Protein AF-A0AAE0APZ4-F1 (afdb_monomer)

Nearest PDB structures (foldseek):
  8urb-assembly1_C  TM=4.044E-01  e=8.324E+00  Porcine epidemic diarrhea virus
  2dbh-assembly1_A  TM=3.473E-01  e=7.816E+00  Homo sapiens

Foldseek 3Di:
DDDDPPPPPPDDPPPVPPPPPDQDDLVVLLVLQCVAPQCNPPGPLVVQVSVVVVDRVLRNVLVPDPDRVVSVVSSVVVVVVVVVVVPDDD

Mean predicted aligned error: 12.26 Å

Radius of gyration: 18.53 Å; Cα contacts (8 Å, |Δi|>4): 50; chains: 1; bounding box: 27×36×74 Å

Secondary structure (DSSP, 8-state):
--------------------S-PPPHHHHHHHHTTSTT--TTSHHHHHHHHHTTSHHHHHHHHH---HHHHHHHHHHHHHHHHHHH----

Organism: NCBI:txid43782

Sequence (90 aa):
MRRLHKVVKS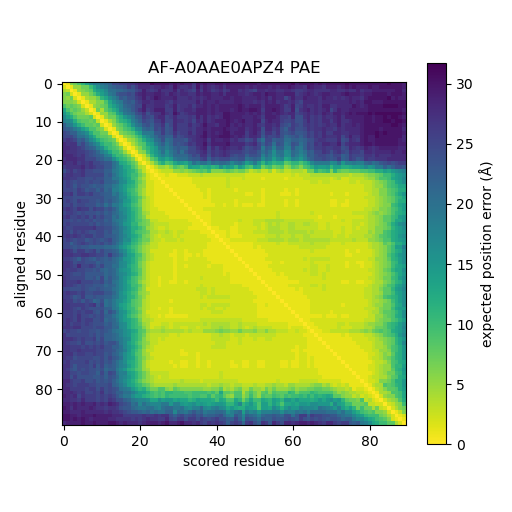RSTTSSVHISSQGTSIAEVMEVVATLPGAEKGSQLWWFVTEMFCSQDKREMFFIMTDPDLKLQFLILNQKRLEIRCDDPT

pLDDT: mean 79.04, std 20.39, range [36.5, 96.12]

Solvent-accessible surface area (backbone atoms only — not comparable to full-atom values): 5804 Å² total; per-residue (Å²): 138,87,86,81,84,80,80,75,81,77,73,84,75,80,74,77,74,78,79,60,97,66,74,73,52,62,67,64,53,50,59,57,41,52,73,40,89,76,24,38,90,84,31,73,52,30,56,51,49,61,62,54,41,71,40,60,70,56,34,45,58,51,64,74,49,83,50,68,67,60,45,51,50,52,53,54,53,56,52,53,60,52,57,65,66,70,72,66,84,128

Structure (mmCIF, N/CA/C/O backbone):
data_AF-A0AAE0APZ4-F1
#
_entry.id   AF-A0AAE0APZ4-F1
#
loop_
_atom_site.group_PDB
_atom_site.id
_atom_site.type_symbol
_atom_site.label_atom_id
_atom_site.label_alt_id
_atom_site.label_comp_id
_atom_site.label_asym_id
_atom_site.label_entity_id
_atom_site.label_seq_id
_atom_site.pdbx_PDB_ins_code
_atom_site.Cartn_x
_atom_site.Cartn_y
_atom_site.Cartn_z
_atom_site.occupancy
_atom_site.B_iso_or_equiv
_atom_site.auth_seq_id
_atom_site.auth_comp_id
_atom_site.auth_asym_id
_atom_site.auth_atom_id
_atom_site.pdbx_PDB_model_num
ATOM 1 N N . MET A 1 1 ? 7.777 7.141 47.528 1.00 38.03 1 MET A N 1
ATOM 2 C CA . MET A 1 1 ? 8.618 7.569 46.387 1.00 38.03 1 MET A CA 1
ATOM 3 C C . MET A 1 1 ? 9.243 6.352 45.713 1.00 38.03 1 MET A C 1
ATOM 5 O O . MET A 1 1 ? 9.738 5.490 46.418 1.00 38.03 1 MET A O 1
ATOM 9 N N . ARG A 1 2 ? 9.281 6.402 44.374 1.00 36.50 2 ARG A N 1
ATOM 10 C CA . ARG A 1 2 ? 10.171 5.727 43.402 1.00 36.50 2 ARG A CA 1
ATOM 11 C C . ARG A 1 2 ? 9.975 4.245 43.031 1.00 36.50 2 ARG A C 1
ATOM 13 O O . ARG A 1 2 ? 10.000 3.333 43.840 1.00 36.50 2 ARG A O 1
ATOM 20 N N . ARG A 1 3 ? 9.836 4.121 41.705 1.00 55.34 3 ARG A N 1
ATOM 21 C CA . ARG A 1 3 ? 9.716 2.991 40.783 1.00 55.34 3 ARG A CA 1
ATOM 22 C C . ARG A 1 3 ? 10.936 2.063 40.807 1.00 55.34 3 ARG A C 1
ATOM 24 O O . ARG A 1 3 ? 12.062 2.548 40.836 1.00 55.34 3 ARG A O 1
ATOM 31 N N . LEU A 1 4 ? 10.702 0.769 40.589 1.00 53.97 4 LEU A N 1
ATOM 32 C CA . LEU A 1 4 ? 11.669 -0.125 39.951 1.00 53.97 4 LEU A CA 1
ATOM 33 C C . LEU A 1 4 ? 11.066 -0.614 38.631 1.00 53.97 4 LEU A C 1
ATOM 35 O O . LEU A 1 4 ? 10.177 -1.460 38.601 1.00 53.97 4 LEU A O 1
ATOM 39 N N . HIS A 1 5 ? 11.537 -0.016 37.534 1.00 40.34 5 HIS A N 1
ATOM 40 C CA . HIS A 1 5 ? 11.363 -0.526 36.178 1.00 40.34 5 HIS A CA 1
ATOM 41 C C . HIS A 1 5 ? 12.047 -1.892 36.093 1.00 40.34 5 HIS A C 1
ATOM 43 O O . HIS A 1 5 ? 13.270 -1.971 35.971 1.00 40.34 5 HIS A O 1
ATOM 49 N N . LYS A 1 6 ? 1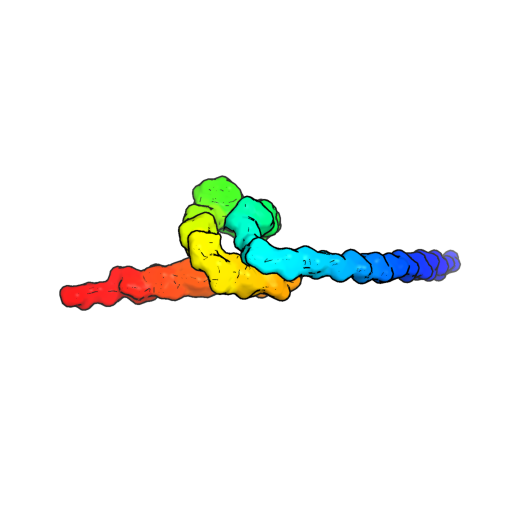1.272 -2.976 36.133 1.00 43.09 6 LYS A N 1
ATOM 50 C CA . LYS A 1 6 ? 11.786 -4.281 35.726 1.00 43.09 6 LYS A CA 1
ATOM 51 C C . LYS A 1 6 ? 11.767 -4.334 34.202 1.00 43.09 6 LYS A C 1
ATOM 53 O O . LYS A 1 6 ? 10.775 -4.706 33.587 1.00 43.09 6 LYS A O 1
ATOM 58 N N . VAL A 1 7 ? 12.886 -3.923 33.612 1.00 57.75 7 VAL A N 1
ATOM 59 C CA . VAL A 1 7 ? 13.251 -4.246 32.233 1.00 57.75 7 VAL A CA 1
ATOM 60 C C . VAL A 1 7 ? 13.306 -5.769 32.129 1.00 57.75 7 VAL A C 1
ATOM 62 O O . VAL A 1 7 ? 14.272 -6.398 32.555 1.00 57.75 7 VAL A O 1
ATOM 65 N N . VAL A 1 8 ? 12.256 -6.378 31.583 1.00 56.75 8 VAL A N 1
ATOM 66 C CA . VAL A 1 8 ? 12.375 -7.697 30.965 1.00 56.75 8 VAL A CA 1
ATOM 67 C C . VAL A 1 8 ? 12.716 -7.450 29.507 1.00 56.75 8 VAL A C 1
ATOM 69 O O . VAL A 1 8 ? 11.889 -7.080 28.680 1.00 56.75 8 VAL A O 1
ATOM 72 N N . LYS A 1 9 ? 14.010 -7.609 29.240 1.00 50.78 9 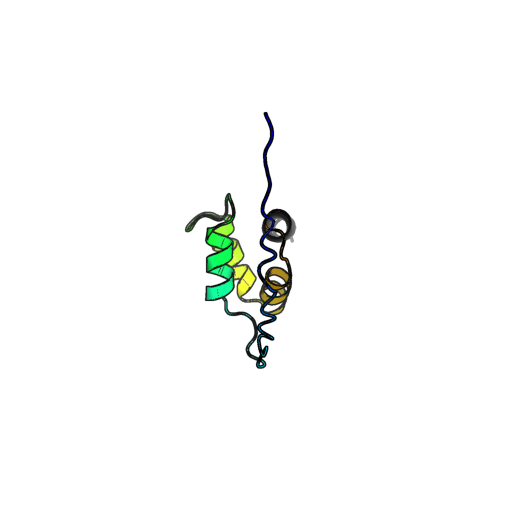LYS A N 1
ATOM 73 C CA . LYS A 1 9 ? 14.589 -7.831 27.925 1.00 50.78 9 LYS A CA 1
ATOM 74 C C . LYS A 1 9 ? 13.971 -9.117 27.377 1.00 50.78 9 LYS A C 1
ATOM 76 O O . LYS A 1 9 ? 14.455 -10.209 27.670 1.00 50.78 9 LYS A O 1
ATOM 81 N N . SER A 1 10 ? 12.876 -8.998 26.632 1.00 46.44 10 SER A N 1
ATOM 82 C CA . SER A 1 10 ? 12.331 -10.133 25.894 1.00 46.44 10 SER A CA 1
ATOM 83 C C . SER A 1 10 ? 13.273 -10.440 24.741 1.00 46.44 10 SER A C 1
ATOM 85 O O . SER A 1 10 ? 13.383 -9.707 23.764 1.00 46.44 10 SER A O 1
ATOM 87 N N . ARG A 1 11 ? 14.029 -11.509 24.979 1.00 55.72 11 ARG A N 1
ATOM 88 C CA . ARG A 1 11 ? 14.896 -12.264 24.086 1.00 55.72 11 ARG A CA 1
ATOM 89 C C . ARG A 1 11 ? 14.423 -12.183 22.633 1.00 55.72 11 ARG A C 1
ATOM 91 O O . ARG A 1 11 ? 13.369 -12.716 22.304 1.00 55.72 11 ARG A O 1
ATOM 98 N N . SER A 1 12 ? 15.244 -11.561 21.791 1.00 50.66 12 SER A N 1
ATOM 99 C CA . SER A 1 12 ? 15.162 -11.649 20.338 1.00 50.66 12 SER A CA 1
ATOM 100 C C . SER A 1 12 ? 15.058 -13.116 19.930 1.00 50.66 12 SER A C 1
ATOM 102 O O . SER A 1 12 ? 16.029 -13.864 20.013 1.00 50.66 12 SER A O 1
ATOM 104 N N . THR A 1 13 ? 13.875 -13.543 19.509 1.00 41.75 13 THR A N 1
ATOM 105 C CA . THR A 1 13 ? 13.745 -14.669 18.595 1.00 41.75 13 THR A CA 1
ATOM 106 C C . THR A 1 13 ? 13.985 -14.099 17.211 1.00 41.75 13 THR A C 1
ATOM 108 O O . THR A 1 13 ? 13.077 -13.562 16.580 1.00 41.75 13 THR A O 1
ATOM 111 N N . THR A 1 14 ? 15.234 -14.169 16.760 1.00 44.53 14 THR A N 1
ATOM 112 C CA . THR A 1 14 ? 15.561 -14.188 15.337 1.00 44.53 14 THR A CA 1
ATOM 113 C C . THR A 1 14 ? 14.851 -15.396 14.736 1.00 44.53 14 THR A C 1
ATOM 115 O O . THR A 1 14 ? 15.399 -16.491 14.658 1.00 44.53 14 THR A O 1
ATOM 118 N N . SER A 1 15 ? 13.590 -15.210 14.348 1.00 41.81 15 SER A N 1
ATOM 119 C CA . SER A 1 15 ? 13.034 -15.991 13.254 1.00 41.81 15 SER A CA 1
ATOM 120 C C . SER A 1 15 ? 13.838 -15.559 12.037 1.00 41.81 15 SER A C 1
ATOM 122 O O . SER A 1 15 ? 13.633 -14.464 11.511 1.00 41.81 15 SER A O 1
ATOM 124 N N . SER A 1 16 ? 14.838 -16.353 11.649 1.00 47.62 16 SER A N 1
ATOM 125 C CA . SER A 1 16 ? 15.347 -16.271 10.290 1.00 47.62 16 SER A CA 1
ATOM 126 C C . SER A 1 16 ? 14.181 -16.702 9.417 1.00 47.62 16 SER A C 1
ATOM 128 O O . SER A 1 16 ? 13.934 -17.897 9.235 1.00 47.62 16 SER A O 1
ATOM 130 N N . VAL A 1 17 ? 13.403 -15.724 8.959 1.00 50.62 17 VAL A N 1
ATOM 131 C CA . VAL A 1 17 ? 12.456 -15.942 7.881 1.00 50.62 17 VAL A CA 1
ATOM 132 C C . VAL A 1 17 ? 13.320 -16.427 6.732 1.00 50.62 17 VAL A C 1
ATOM 134 O O . VAL A 1 17 ? 14.114 -15.676 6.170 1.00 50.62 17 VAL A O 1
ATOM 137 N N . HIS A 1 18 ? 13.243 -17.728 6.469 1.00 45.12 18 HIS A N 1
ATOM 138 C CA . HIS A 1 18 ? 13.615 -18.293 5.192 1.00 45.12 18 HIS A CA 1
ATOM 139 C C . HIS A 1 18 ? 12.806 -17.493 4.171 1.00 45.12 18 HIS A C 1
ATOM 141 O O . HIS A 1 18 ? 11.625 -17.761 3.972 1.00 45.12 18 HIS A O 1
ATOM 147 N N . ILE A 1 19 ? 13.418 -16.473 3.567 1.00 49.94 19 ILE A N 1
ATOM 148 C CA . ILE A 1 19 ? 12.904 -15.867 2.346 1.00 49.94 19 ILE A CA 1
ATOM 149 C C . ILE A 1 19 ? 13.180 -16.920 1.274 1.00 49.94 19 ILE A C 1
ATOM 151 O O . ILE A 1 19 ? 14.151 -16.857 0.524 1.00 49.94 19 ILE A O 1
ATOM 155 N N . SER A 1 20 ? 12.372 -17.984 1.281 1.00 44.81 20 SER A N 1
ATOM 156 C CA . SER A 1 20 ? 12.135 -18.757 0.074 1.00 44.81 20 SER A CA 1
ATOM 157 C C . SER A 1 20 ? 11.742 -17.753 -0.997 1.00 44.81 20 SER A C 1
ATOM 159 O O . SER A 1 20 ? 11.014 -16.810 -0.705 1.00 44.81 20 SER A O 1
ATOM 161 N N . SER A 1 21 ? 12.254 -17.944 -2.203 1.00 50.28 21 SER A N 1
ATOM 162 C CA . SER A 1 21 ? 12.173 -17.089 -3.392 1.00 50.28 21 SER A CA 1
ATOM 163 C C . SER A 1 21 ? 10.750 -16.847 -3.936 1.00 50.28 21 SER A C 1
ATOM 165 O O . SER A 1 21 ? 10.515 -16.913 -5.140 1.00 50.28 21 SER A O 1
ATOM 167 N N . GLN A 1 22 ? 9.786 -16.597 -3.058 1.00 60.84 22 GLN A N 1
ATOM 168 C CA . GLN A 1 22 ? 8.448 -16.114 -3.336 1.00 60.84 22 GLN A CA 1
ATOM 169 C C . GLN A 1 22 ? 8.459 -14.643 -2.923 1.00 60.84 22 GLN A C 1
ATOM 171 O O . GLN A 1 22 ? 8.518 -14.332 -1.736 1.00 60.84 22 GLN A O 1
ATOM 176 N N . GLY A 1 23 ? 8.517 -13.738 -3.903 1.00 67.81 23 GLY A N 1
ATOM 177 C CA . GLY A 1 23 ? 8.476 -12.297 -3.646 1.00 67.81 23 GLY A CA 1
ATOM 178 C C . GLY A 1 23 ? 7.246 -11.898 -2.826 1.00 67.81 23 GLY A C 1
ATOM 179 O O . GLY A 1 23 ? 6.273 -12.646 -2.742 1.00 67.81 23 GLY A O 1
ATOM 180 N N . THR A 1 24 ? 7.277 -10.704 -2.233 1.00 84.38 24 THR A N 1
ATOM 181 C CA . THR A 1 24 ? 6.207 -10.226 -1.345 1.00 84.38 24 THR A CA 1
ATOM 182 C C . THR A 1 24 ? 4.839 -10.273 -2.036 1.00 84.38 24 THR A C 1
ATOM 184 O O . THR A 1 24 ? 4.695 -9.801 -3.173 1.00 84.38 24 THR A O 1
ATOM 187 N N . SER A 1 25 ? 3.826 -10.821 -1.358 1.00 91.31 25 SER A N 1
ATOM 188 C CA . SER A 1 25 ? 2.462 -10.916 -1.886 1.00 91.31 25 SER A CA 1
ATOM 189 C C . SER A 1 25 ? 1.759 -9.558 -1.872 1.00 91.31 25 SER A C 1
ATOM 191 O O . SER A 1 25 ? 1.961 -8.743 -0.972 1.00 91.31 25 SER A O 1
ATOM 193 N N . ILE A 1 26 ? 0.873 -9.324 -2.848 1.00 93.75 26 ILE A N 1
ATOM 194 C CA . ILE A 1 26 ? -0.007 -8.143 -2.858 1.00 93.75 26 ILE A CA 1
ATOM 195 C C . ILE A 1 26 ? -0.883 -8.126 -1.597 1.00 93.75 26 ILE A C 1
ATOM 197 O O . ILE A 1 26 ? -1.052 -7.076 -0.987 1.00 93.75 26 ILE A O 1
ATOM 201 N N . ALA A 1 27 ? -1.406 -9.280 -1.171 1.00 93.31 27 ALA A N 1
ATOM 202 C CA . ALA A 1 27 ? -2.267 -9.353 0.008 1.00 93.31 27 ALA A CA 1
ATOM 203 C C . ALA A 1 27 ? -1.536 -8.877 1.276 1.00 93.31 27 ALA A C 1
ATOM 205 O O . ALA A 1 27 ? -2.065 -8.046 2.009 1.00 93.31 27 ALA A O 1
ATOM 206 N N . GLU A 1 28 ? -0.293 -9.325 1.471 1.00 92.50 28 GLU A N 1
ATOM 207 C CA . GLU A 1 28 ? 0.535 -8.967 2.631 1.00 92.50 28 GLU A CA 1
ATOM 208 C C . GLU A 1 28 ? 0.821 -7.462 2.691 1.00 92.50 28 GLU A C 1
ATOM 210 O O . GLU A 1 28 ? 0.678 -6.837 3.741 1.00 92.50 28 GLU A O 1
ATOM 215 N N . VAL A 1 29 ? 1.194 -6.842 1.563 1.00 94.12 29 VAL A N 1
ATOM 216 C CA . VAL A 1 29 ? 1.458 -5.393 1.554 1.00 94.12 29 VAL A CA 1
ATOM 217 C C . VAL A 1 29 ? 0.180 -4.579 1.732 1.00 94.12 29 VAL A C 1
ATOM 219 O O . VAL A 1 29 ? 0.213 -3.549 2.405 1.00 94.12 29 VAL A O 1
ATOM 222 N N . MET A 1 30 ? -0.953 -5.040 1.192 1.00 96.12 30 MET A N 1
ATOM 223 C CA . MET A 1 30 ? -2.231 -4.334 1.311 1.00 96.12 30 MET A CA 1
ATOM 224 C C . MET A 1 30 ? -2.812 -4.389 2.730 1.00 96.12 30 MET A C 1
ATOM 226 O O . MET A 1 30 ? -3.491 -3.447 3.141 1.00 96.12 30 MET A O 1
ATOM 230 N N . GLU A 1 31 ? -2.517 -5.433 3.509 1.00 94.56 31 GLU A N 1
ATOM 231 C CA . GLU A 1 31 ? -2.839 -5.462 4.943 1.00 94.56 31 GLU A CA 1
ATOM 232 C C . GLU A 1 31 ? -2.115 -4.348 5.703 1.00 94.56 31 GLU A C 1
ATOM 234 O O . GLU A 1 31 ? -2.735 -3.648 6.501 1.00 94.56 31 GLU A O 1
ATOM 239 N N . VAL A 1 32 ? -0.832 -4.121 5.405 1.00 94.44 32 VAL A N 1
ATOM 240 C CA . VAL A 1 32 ? -0.058 -3.028 6.015 1.00 94.44 32 VAL A CA 1
ATOM 241 C C . VAL A 1 32 ? -0.583 -1.669 5.561 1.00 94.44 32 VAL A C 1
ATOM 243 O O . VAL A 1 32 ? -0.776 -0.782 6.390 1.00 94.44 32 VAL A O 1
ATOM 246 N N . VAL A 1 33 ? -0.858 -1.497 4.264 1.00 95.75 33 VAL A N 1
ATOM 247 C CA . VAL A 1 33 ? -1.431 -0.254 3.719 1.00 95.75 33 VAL A CA 1
ATOM 248 C C . VAL A 1 33 ? -2.721 0.129 4.434 1.00 95.75 33 VAL A C 1
ATOM 250 O O . VAL A 1 33 ? -2.881 1.295 4.775 1.00 95.75 33 VAL A O 1
ATOM 253 N N . ALA A 1 34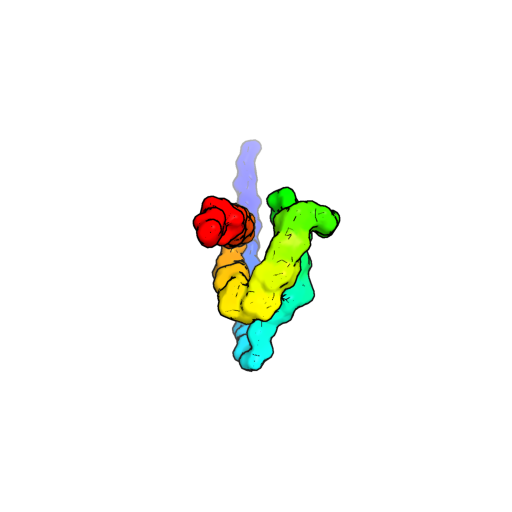 ? -3.604 -0.833 4.720 1.00 95.31 34 ALA A N 1
ATOM 254 C CA . ALA A 1 34 ? -4.879 -0.569 5.391 1.00 95.31 34 ALA A CA 1
ATOM 255 C C . ALA A 1 34 ? -4.725 0.060 6.789 1.00 95.31 34 ALA A C 1
ATOM 257 O O . ALA A 1 34 ? -5.696 0.591 7.326 1.00 95.31 34 ALA A O 1
ATOM 258 N N . THR A 1 35 ? -3.533 -0.030 7.389 1.00 94.50 35 THR A N 1
ATOM 259 C CA . THR A 1 35 ? -3.209 0.569 8.693 1.00 94.50 35 THR A CA 1
ATOM 260 C C . THR A 1 35 ? -2.646 1.989 8.592 1.00 94.50 35 THR A C 1
ATOM 262 O O . THR A 1 35 ? -2.524 2.663 9.615 1.00 94.50 35 THR A O 1
ATOM 265 N N . LEU A 1 36 ? -2.299 2.455 7.386 1.00 95.00 36 LEU A N 1
ATOM 266 C CA . LEU A 1 36 ? -1.728 3.780 7.163 1.00 95.00 36 LEU A CA 1
ATOM 267 C C . LEU A 1 36 ? -2.838 4.834 7.004 1.00 95.00 36 LEU A C 1
ATOM 269 O O . LEU A 1 36 ? -3.822 4.592 6.300 1.00 95.00 36 LEU A O 1
ATOM 273 N N . PRO A 1 37 ? -2.685 6.025 7.608 1.00 93.50 37 PRO A N 1
ATOM 274 C CA . PRO A 1 37 ? -3.693 7.077 7.517 1.00 93.50 37 PRO A CA 1
ATOM 275 C C . PRO A 1 37 ? -3.827 7.593 6.076 1.00 93.50 37 PRO A C 1
ATOM 277 O O . PRO A 1 37 ? -2.825 7.823 5.397 1.00 93.50 37 PRO A O 1
ATOM 280 N N . GLY A 1 38 ? -5.062 7.785 5.603 1.00 91.62 38 GLY A N 1
ATOM 281 C CA . GLY A 1 38 ? -5.362 8.227 4.234 1.00 91.62 38 GLY A CA 1
ATOM 282 C C . GLY A 1 38 ? -5.327 7.112 3.178 1.00 91.62 38 GLY A C 1
ATOM 283 O O . GLY A 1 38 ? -5.719 7.331 2.027 1.00 91.62 38 GLY A O 1
ATOM 284 N N . ALA A 1 39 ? -4.880 5.910 3.547 1.00 94.50 39 ALA A N 1
ATOM 285 C CA . ALA A 1 39 ? -4.889 4.720 2.701 1.00 94.50 39 ALA A CA 1
ATOM 286 C C . ALA A 1 39 ? -5.996 3.737 3.116 1.00 94.50 39 ALA A C 1
ATOM 288 O O . ALA A 1 39 ? -5.849 2.524 2.981 1.00 94.50 39 ALA A O 1
ATOM 289 N N . GLU A 1 40 ? -7.110 4.241 3.646 1.00 93.19 40 GLU A N 1
ATOM 290 C CA . GLU A 1 40 ? -8.253 3.417 4.022 1.00 93.19 40 GLU A CA 1
ATOM 291 C C . GLU A 1 40 ? -8.855 2.725 2.792 1.00 93.19 40 GLU A C 1
ATOM 293 O O . GLU A 1 40 ? -8.840 3.256 1.680 1.00 93.19 40 GLU A O 1
ATOM 298 N N . LYS A 1 41 ? -9.444 1.541 2.987 1.00 94.00 41 LYS A N 1
ATOM 299 C CA . LYS A 1 41 ? -10.097 0.792 1.903 1.00 94.00 41 LYS A CA 1
ATOM 300 C C . LYS A 1 41 ? -11.100 1.668 1.153 1.00 94.00 41 LYS A C 1
ATOM 302 O O . LYS A 1 41 ? -12.046 2.182 1.741 1.00 94.00 41 LYS A O 1
ATOM 307 N N . GLY A 1 42 ? -10.901 1.782 -0.158 1.00 91.94 42 GLY A N 1
ATOM 308 C CA . GLY A 1 42 ? -11.744 2.583 -1.045 1.00 91.94 42 GLY A CA 1
ATOM 309 C C . GLY A 1 42 ? -11.309 4.043 -1.211 1.00 91.94 42 GLY A C 1
ATOM 310 O O . GLY A 1 42 ? -11.895 4.730 -2.046 1.00 91.94 42 GLY A O 1
ATOM 311 N N . SER A 1 43 ? -10.287 4.517 -0.488 1.00 94.00 43 SER A N 1
ATOM 312 C CA . SER A 1 43 ? -9.694 5.834 -0.737 1.00 94.00 43 SER A CA 1
ATOM 313 C C . SER A 1 43 ? -9.007 5.886 -2.109 1.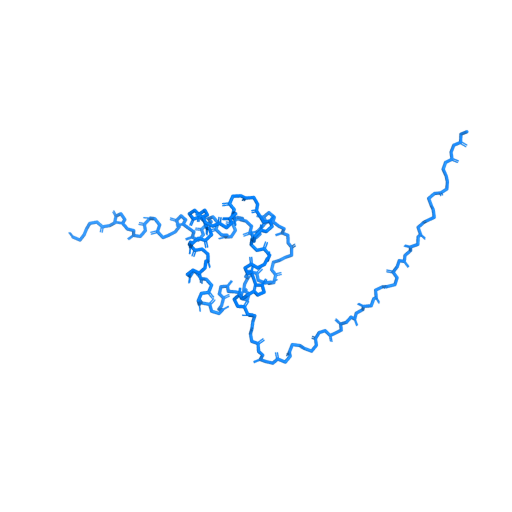00 94.00 43 SER A C 1
ATOM 315 O O . SER A 1 43 ? -8.666 4.858 -2.703 1.00 94.00 43 SER A O 1
ATOM 317 N N . GLN A 1 44 ? -8.768 7.092 -2.631 1.00 92.62 44 GLN A N 1
ATOM 318 C CA . GLN A 1 44 ? -8.023 7.259 -3.885 1.00 92.62 44 GLN A CA 1
ATOM 319 C C . GLN A 1 44 ? -6.613 6.656 -3.776 1.00 92.62 44 GLN A C 1
ATOM 321 O O . GLN A 1 44 ? -6.155 5.979 -4.697 1.00 92.62 44 GLN A O 1
ATOM 326 N N . LEU A 1 45 ? -5.957 6.843 -2.624 1.00 93.81 45 LEU A N 1
ATOM 327 C CA . LEU A 1 45 ? -4.643 6.270 -2.359 1.00 93.81 45 LEU A CA 1
ATOM 328 C C . LEU A 1 45 ? -4.702 4.737 -2.330 1.00 93.81 45 LEU A C 1
ATOM 330 O O . LEU A 1 45 ? -3.823 4.103 -2.898 1.00 93.81 45 LEU A O 1
ATOM 334 N N . TRP A 1 46 ? -5.748 4.131 -1.753 1.00 95.50 46 TRP A N 1
ATOM 335 C CA . TRP A 1 46 ? -5.933 2.673 -1.741 1.00 95.50 46 TRP A CA 1
ATOM 336 C C . TRP A 1 46 ? -6.007 2.065 -3.149 1.00 95.50 46 TRP A C 1
ATOM 338 O O . TRP A 1 46 ? -5.353 1.056 -3.436 1.00 95.50 46 TRP A O 1
ATOM 348 N N . TRP A 1 47 ? -6.789 2.670 -4.046 1.00 94.38 47 TRP A N 1
ATOM 349 C CA . TRP A 1 47 ? -6.896 2.192 -5.428 1.00 94.38 47 TRP A CA 1
ATOM 350 C C . TRP A 1 47 ? -5.575 2.331 -6.174 1.00 94.38 47 TRP A C 1
ATOM 352 O O . TRP A 1 47 ? -5.116 1.375 -6.800 1.00 94.38 47 TRP A O 1
ATOM 362 N N . PHE A 1 48 ? -4.927 3.483 -6.013 1.00 94.81 48 PHE A N 1
ATOM 363 C CA . PHE A 1 48 ? -3.617 3.746 -6.584 1.00 94.81 48 PHE A CA 1
ATOM 364 C C . PHE A 1 48 ? -2.576 2.701 -6.160 1.00 94.81 48 PHE A C 1
ATOM 366 O O . PHE A 1 48 ? -1.868 2.144 -6.996 1.00 94.81 48 PHE A O 1
ATOM 373 N N . VAL A 1 49 ? -2.472 2.408 -4.861 1.00 95.38 49 VAL A N 1
ATOM 374 C CA . VAL A 1 49 ? -1.440 1.487 -4.359 1.00 95.38 49 VAL A CA 1
ATOM 375 C C . VAL A 1 49 ? -1.726 0.034 -4.717 1.00 95.38 49 VAL A C 1
ATOM 377 O O . VAL A 1 49 ? -0.779 -0.719 -4.934 1.00 95.38 49 VAL A O 1
ATOM 380 N N . THR A 1 50 ? -3.002 -0.343 -4.855 1.00 94.31 50 THR A N 1
ATOM 381 C CA . THR A 1 50 ? -3.394 -1.668 -5.361 1.00 94.31 50 THR A CA 1
ATOM 382 C C . THR A 1 50 ? -2.821 -1.902 -6.762 1.00 94.31 50 THR A C 1
ATOM 384 O O . THR A 1 50 ? -2.217 -2.943 -7.012 1.00 94.31 50 THR A O 1
ATOM 387 N N . GLU A 1 51 ? -2.942 -0.916 -7.656 1.00 94.31 51 GLU A N 1
ATOM 388 C CA . GLU A 1 51 ? -2.359 -0.973 -9.002 1.00 94.31 51 GLU A CA 1
ATOM 389 C C . GLU A 1 51 ? -0.828 -0.857 -8.970 1.00 94.31 51 GLU A C 1
ATOM 391 O O . GLU A 1 51 ? -0.119 -1.626 -9.623 1.00 94.31 51 GLU A O 1
ATOM 396 N N . MET A 1 52 ? -0.289 0.065 -8.165 1.00 94.44 52 MET A N 1
ATOM 397 C CA . MET A 1 52 ? 1.153 0.277 -8.020 1.00 94.44 52 MET A CA 1
ATOM 398 C C . MET A 1 52 ? 1.878 -1.012 -7.617 1.00 94.44 52 MET A C 1
ATOM 400 O O . MET A 1 52 ? 2.963 -1.305 -8.130 1.00 94.44 52 MET A O 1
ATOM 404 N N . PHE A 1 53 ? 1.278 -1.782 -6.711 1.00 95.81 53 PHE A N 1
ATOM 405 C CA . PHE A 1 53 ? 1.813 -3.044 -6.229 1.00 95.81 53 PHE A CA 1
ATOM 406 C C . PHE A 1 53 ? 1.603 -4.219 -7.171 1.00 95.81 53 PHE A C 1
ATOM 408 O O . PHE A 1 53 ? 2.049 -5.305 -6.835 1.00 95.81 53 PHE A O 1
ATOM 415 N N . CYS A 1 54 ? 1.077 -4.048 -8.382 1.00 92.31 54 CYS A N 1
ATOM 416 C CA . CYS A 1 54 ? 1.292 -5.044 -9.436 1.00 92.31 54 CYS A CA 1
ATOM 417 C C . CYS A 1 54 ? 2.793 -5.178 -9.779 1.00 92.31 54 CYS A C 1
ATOM 419 O O . CYS A 1 54 ? 3.254 -6.268 -10.122 1.00 92.31 54 CYS A O 1
ATOM 421 N N . SER A 1 55 ? 3.585 -4.113 -9.591 1.00 93.00 55 SER A N 1
ATOM 422 C CA . SER A 1 55 ? 5.049 -4.144 -9.713 1.00 93.00 55 SER A CA 1
ATOM 423 C C . SER A 1 55 ? 5.699 -4.801 -8.492 1.00 93.00 55 SER A C 1
ATOM 425 O O . SER A 1 55 ? 5.602 -4.290 -7.375 1.00 93.00 55 SER A O 1
ATOM 427 N N . GLN A 1 56 ? 6.401 -5.914 -8.717 1.00 91.62 56 GLN A N 1
ATOM 428 C CA . GLN A 1 56 ? 7.118 -6.633 -7.663 1.00 91.62 56 GLN A CA 1
ATOM 429 C C . GLN A 1 56 ? 8.201 -5.772 -7.006 1.00 91.62 56 GLN A C 1
ATOM 431 O O . GLN A 1 56 ? 8.214 -5.674 -5.784 1.00 91.62 56 GLN A O 1
ATOM 436 N N . ASP A 1 57 ? 9.015 -5.063 -7.789 1.00 93.06 57 ASP A N 1
ATOM 437 C CA . ASP A 1 57 ? 10.070 -4.186 -7.263 1.00 93.06 57 ASP A CA 1
ATOM 438 C C . ASP A 1 57 ? 9.516 -3.133 -6.296 1.00 93.06 57 ASP A C 1
ATOM 440 O O . ASP A 1 57 ? 10.092 -2.865 -5.243 1.00 93.06 57 ASP A O 1
ATOM 444 N N . LYS A 1 58 ? 8.351 -2.551 -6.615 1.00 93.88 58 LYS A N 1
ATOM 445 C CA . LYS A 1 58 ? 7.691 -1.591 -5.721 1.00 93.88 58 LYS A CA 1
ATOM 446 C C . LYS A 1 58 ? 7.163 -2.255 -4.451 1.00 93.88 58 LYS A C 1
ATOM 448 O O . LYS A 1 58 ? 7.222 -1.625 -3.396 1.00 93.88 58 LYS A O 1
ATOM 453 N N . ARG A 1 59 ? 6.662 -3.496 -4.530 1.00 95.19 59 ARG A N 1
ATOM 454 C CA . ARG A 1 59 ? 6.243 -4.266 -3.344 1.00 95.19 59 ARG A CA 1
ATOM 455 C C . ARG A 1 59 ? 7.423 -4.561 -2.435 1.00 95.19 59 ARG A C 1
ATOM 457 O O . ARG A 1 59 ? 7.325 -4.315 -1.239 1.00 95.19 59 ARG A O 1
ATOM 464 N N . GLU A 1 60 ? 8.530 -5.033 -2.994 1.00 93.06 60 GLU A N 1
ATOM 465 C CA . GLU A 1 60 ? 9.739 -5.351 -2.234 1.00 93.06 60 GLU A CA 1
ATOM 466 C C . GLU A 1 60 ? 10.327 -4.091 -1.593 1.00 93.06 60 GLU A C 1
ATOM 468 O O . GLU A 1 60 ? 10.603 -4.081 -0.394 1.00 93.06 60 GLU A O 1
ATOM 473 N N . MET A 1 61 ? 10.406 -2.991 -2.350 1.00 93.69 61 MET A N 1
ATOM 474 C CA . MET A 1 61 ? 10.844 -1.692 -1.836 1.00 93.69 61 MET A CA 1
ATOM 475 C C . MET A 1 61 ? 9.957 -1.194 -0.690 1.00 93.69 61 MET A C 1
ATOM 477 O O . MET A 1 61 ? 10.455 -0.706 0.321 1.00 93.69 61 MET A O 1
ATOM 481 N N . PHE A 1 62 ? 8.637 -1.341 -0.807 1.00 95.06 62 PHE A N 1
ATOM 482 C CA . PHE A 1 62 ? 7.729 -1.014 0.288 1.00 95.06 62 PHE A CA 1
ATOM 483 C C . PHE A 1 62 ? 7.915 -1.951 1.483 1.00 95.06 62 PHE A C 1
ATOM 485 O O . PHE A 1 62 ? 7.870 -1.495 2.624 1.00 95.06 62 PHE A O 1
ATOM 492 N N . PHE A 1 63 ? 8.120 -3.247 1.249 1.00 91.19 63 PHE A N 1
ATOM 493 C CA . PHE A 1 63 ? 8.252 -4.259 2.293 1.00 91.19 63 PHE A CA 1
ATOM 494 C C . PHE A 1 63 ? 9.493 -4.040 3.165 1.00 91.19 63 PHE A C 1
ATOM 496 O O . PHE A 1 63 ? 9.386 -4.136 4.386 1.00 91.19 63 PHE A O 1
ATOM 503 N N . ILE A 1 64 ? 10.634 -3.669 2.571 1.00 92.06 64 ILE A N 1
ATOM 504 C CA . ILE A 1 64 ? 11.873 -3.400 3.323 1.00 92.06 64 ILE A CA 1
ATOM 505 C C . ILE A 1 64 ? 11.803 -2.136 4.195 1.00 92.06 64 ILE A C 1
ATOM 507 O O . ILE A 1 64 ? 12.589 -1.996 5.131 1.00 92.06 64 ILE A O 1
ATOM 511 N N . MET A 1 65 ? 10.875 -1.210 3.921 1.00 93.12 65 MET A N 1
ATOM 512 C CA . MET A 1 65 ? 10.653 -0.047 4.783 1.00 93.12 65 MET A CA 1
ATOM 513 C C . MET A 1 65 ? 9.987 -0.497 6.082 1.00 93.12 65 MET A C 1
ATOM 515 O O . MET A 1 65 ? 8.932 -1.125 6.049 1.00 93.12 65 MET A O 1
ATOM 519 N N . THR A 1 66 ? 10.565 -0.157 7.231 1.00 90.06 6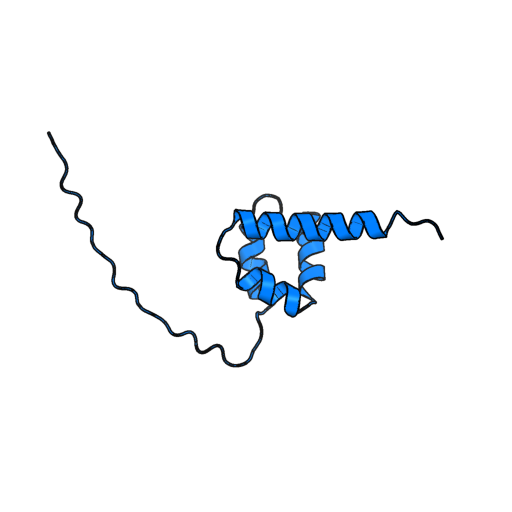6 THR A N 1
ATOM 520 C CA . THR A 1 66 ? 10.000 -0.511 8.546 1.00 90.06 66 THR A CA 1
ATOM 521 C C . THR A 1 66 ? 9.241 0.639 9.198 1.00 90.06 66 THR A C 1
ATOM 523 O O . THR A 1 66 ? 8.379 0.402 10.038 1.00 90.06 66 THR A O 1
ATOM 526 N N . ASP A 1 67 ? 9.565 1.875 8.825 1.00 94.75 67 ASP A N 1
ATOM 527 C CA . ASP A 1 67 ? 8.962 3.080 9.384 1.00 94.75 67 ASP A CA 1
ATOM 528 C C . ASP A 1 67 ? 7.616 3.395 8.688 1.00 94.75 67 ASP A C 1
ATOM 530 O O . ASP A 1 67 ? 7.580 3.491 7.454 1.00 94.75 67 ASP A O 1
ATOM 534 N N . PRO A 1 68 ? 6.504 3.525 9.438 1.00 93.12 68 PRO A N 1
ATOM 535 C CA . PRO A 1 68 ? 5.187 3.806 8.866 1.00 93.12 68 PRO A CA 1
ATOM 536 C C . PRO A 1 68 ? 5.096 5.144 8.122 1.00 93.12 68 PRO A C 1
ATOM 538 O O . PRO A 1 68 ? 4.414 5.218 7.098 1.00 93.12 68 PRO A O 1
ATOM 541 N N . ASP A 1 69 ? 5.801 6.178 8.585 1.00 94.94 69 ASP A N 1
ATOM 542 C CA . ASP A 1 69 ? 5.781 7.497 7.952 1.00 94.94 69 ASP A CA 1
ATOM 543 C C . ASP A 1 69 ? 6.547 7.459 6.626 1.00 94.94 69 ASP A C 1
ATOM 545 O O . ASP A 1 69 ? 6.075 7.995 5.622 1.00 94.94 69 ASP A O 1
ATOM 549 N N . LEU A 1 70 ? 7.684 6.755 6.573 1.00 95.69 70 LEU A N 1
ATOM 550 C CA . LEU A 1 70 ? 8.419 6.530 5.323 1.00 95.69 70 LEU A CA 1
ATOM 551 C C . LEU A 1 70 ? 7.603 5.713 4.319 1.00 95.69 70 LEU A C 1
ATOM 553 O O . LEU A 1 70 ? 7.581 6.050 3.133 1.00 95.69 70 LEU A O 1
ATOM 557 N N . LYS A 1 71 ? 6.895 4.674 4.783 1.00 95.81 71 LYS A N 1
ATOM 558 C CA . LYS A 1 71 ? 5.957 3.918 3.942 1.00 95.81 71 LYS A CA 1
ATOM 559 C C . LYS A 1 71 ? 4.908 4.849 3.349 1.00 95.81 71 LYS A C 1
ATOM 561 O O . LYS A 1 71 ? 4.729 4.855 2.136 1.00 95.81 71 LYS A O 1
ATOM 566 N N . LEU A 1 72 ? 4.253 5.664 4.172 1.00 95.75 72 LEU A N 1
ATOM 567 C CA . LEU A 1 72 ? 3.223 6.590 3.710 1.00 95.75 72 LEU A CA 1
ATOM 568 C C . LEU A 1 72 ? 3.776 7.619 2.711 1.00 95.75 72 LEU A C 1
ATOM 570 O O . LEU A 1 72 ? 3.186 7.829 1.650 1.00 95.75 72 LEU A O 1
ATOM 574 N N . GLN A 1 73 ? 4.940 8.209 2.996 1.00 95.69 73 GLN A N 1
ATOM 575 C CA . GLN A 1 73 ? 5.614 9.139 2.084 1.00 95.69 73 GLN A CA 1
ATOM 576 C C . GLN A 1 73 ? 5.948 8.488 0.740 1.00 95.69 73 GLN A C 1
ATOM 578 O O . GLN A 1 73 ? 5.765 9.116 -0.305 1.00 95.69 73 GLN A O 1
ATOM 583 N N . PHE A 1 74 ? 6.393 7.230 0.742 1.00 95.75 74 PHE A N 1
ATOM 584 C CA . PHE A 1 74 ? 6.646 6.478 -0.483 1.00 95.75 74 PHE A CA 1
ATOM 585 C C . PHE A 1 74 ? 5.377 6.339 -1.335 1.00 95.75 74 PHE A C 1
ATOM 587 O O . PHE A 1 74 ? 5.438 6.573 -2.546 1.00 95.75 74 PHE A O 1
ATOM 594 N N . LEU A 1 75 ? 4.228 6.017 -0.730 1.00 95.75 75 LEU A N 1
ATOM 595 C CA . LEU A 1 75 ? 2.957 5.899 -1.457 1.00 95.75 75 LEU A CA 1
ATOM 596 C C . LEU A 1 75 ? 2.541 7.248 -2.067 1.00 95.75 75 LEU A C 1
ATOM 598 O O . LEU A 1 75 ? 2.284 7.329 -3.269 1.00 95.75 75 LEU A O 1
ATOM 602 N N . ILE A 1 76 ? 2.570 8.321 -1.269 1.00 94.50 76 ILE A N 1
ATOM 603 C CA . ILE A 1 76 ? 2.190 9.677 -1.702 1.00 94.50 76 ILE A CA 1
ATOM 604 C C . ILE A 1 76 ? 3.107 10.187 -2.822 1.00 94.50 76 ILE A C 1
ATOM 606 O O . ILE A 1 76 ? 2.640 10.784 -3.793 1.00 94.50 76 ILE A O 1
ATOM 610 N N . LEU A 1 77 ? 4.420 9.955 -2.720 1.00 94.44 77 LEU A N 1
ATOM 611 C CA . LEU A 1 77 ? 5.374 10.379 -3.745 1.00 94.44 77 LEU A CA 1
ATOM 612 C C . LEU A 1 77 ? 5.118 9.664 -5.075 1.00 94.44 77 LEU A C 1
ATOM 614 O O . LEU A 1 77 ? 5.170 10.292 -6.131 1.00 94.44 77 LEU A O 1
ATOM 618 N N . ASN A 1 78 ? 4.837 8.360 -5.037 1.00 93.38 78 ASN A N 1
ATOM 619 C CA . ASN A 1 78 ? 4.516 7.608 -6.247 1.00 93.38 78 ASN A CA 1
ATOM 620 C C . ASN A 1 78 ? 3.201 8.082 -6.881 1.00 93.38 78 ASN A C 1
ATOM 622 O O . ASN A 1 78 ? 3.139 8.151 -8.108 1.00 93.38 78 ASN A O 1
ATOM 626 N N . GLN A 1 79 ? 2.201 8.453 -6.077 1.00 91.06 79 GLN A N 1
ATOM 627 C CA . GLN A 1 79 ? 0.937 9.009 -6.568 1.00 91.06 79 GLN A CA 1
ATOM 628 C C . GLN A 1 79 ? 1.147 10.324 -7.324 1.00 91.06 79 GLN A C 1
ATOM 630 O O . GLN A 1 79 ? 0.776 10.435 -8.491 1.00 91.06 79 GLN A O 1
ATOM 635 N N . LYS A 1 80 ? 1.864 11.277 -6.720 1.00 89.31 80 LYS A N 1
ATOM 636 C CA . LYS A 1 80 ? 2.166 12.577 -7.348 1.00 89.31 80 LYS A CA 1
ATOM 637 C C . LYS A 1 80 ? 2.980 12.452 -8.635 1.00 89.31 80 LYS A C 1
ATOM 639 O O . LYS A 1 80 ? 2.795 13.217 -9.575 1.00 89.31 80 LYS A O 1
ATOM 644 N N . ARG A 1 81 ? 3.897 11.479 -8.704 1.00 84.25 81 ARG A N 1
ATOM 645 C CA . ARG A 1 81 ? 4.686 11.220 -9.923 1.00 84.25 81 ARG A CA 1
ATOM 646 C C . ARG A 1 81 ? 3.836 10.741 -11.096 1.00 84.25 81 ARG A C 1
ATOM 648 O O . ARG A 1 81 ? 4.291 10.872 -12.230 1.00 84.25 81 ARG A O 1
ATOM 655 N N . LEU A 1 82 ? 2.670 10.152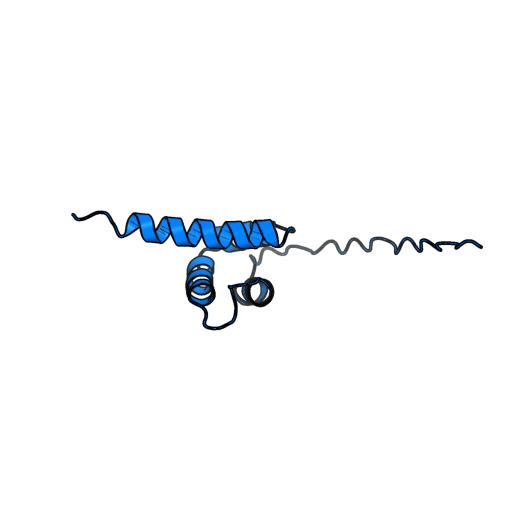 -10.835 1.00 74.31 82 LEU A N 1
ATOM 656 C CA . LEU A 1 82 ? 1.734 9.758 -11.882 1.00 74.31 82 LEU A CA 1
ATOM 657 C C . LEU A 1 82 ? 0.877 10.939 -12.345 1.00 74.31 82 LEU A C 1
ATOM 659 O O . LEU A 1 82 ? 0.694 11.085 -13.545 1.00 74.31 82 LEU A O 1
ATOM 663 N N . GLU A 1 83 ? 0.483 11.834 -11.440 1.00 70.62 83 GLU A N 1
ATOM 664 C CA . GLU A 1 83 ? -0.251 13.062 -11.787 1.00 70.62 83 GLU A CA 1
ATOM 665 C C . GLU A 1 83 ? 0.566 1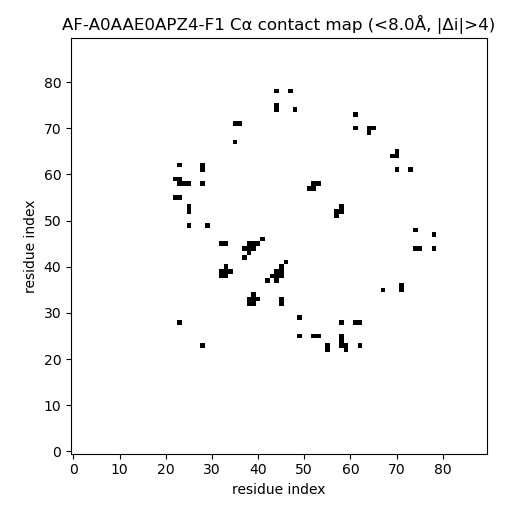3.974 -12.721 1.00 70.62 83 GLU A C 1
ATOM 667 O O . GLU A 1 83 ? 0.077 14.359 -13.776 1.00 70.62 83 GLU A O 1
ATOM 672 N N . ILE A 1 84 ? 1.859 14.190 -12.437 1.00 67.38 84 ILE A N 1
ATOM 673 C CA . ILE A 1 84 ? 2.748 15.019 -13.282 1.00 67.38 84 ILE A CA 1
ATOM 674 C C . ILE A 1 84 ? 2.926 14.444 -14.701 1.00 67.38 84 ILE A C 1
ATOM 676 O O . ILE A 1 84 ? 3.184 15.184 -15.644 1.00 67.38 84 ILE A O 1
ATOM 680 N N . ARG A 1 85 ? 2.814 13.120 -14.881 1.00 59.97 85 ARG A N 1
ATOM 681 C CA . ARG A 1 85 ? 2.950 12.487 -16.207 1.00 59.97 85 ARG A CA 1
ATOM 682 C C . ARG A 1 85 ? 1.721 12.673 -17.093 1.00 59.97 85 ARG A C 1
ATOM 684 O O . ARG A 1 85 ? 1.832 12.459 -18.294 1.00 59.97 85 ARG A O 1
ATOM 691 N N . CYS A 1 86 ? 0.571 13.013 -16.518 1.00 58.56 86 CYS A N 1
ATOM 692 C CA . CYS A 1 86 ? -0.668 13.211 -17.264 1.00 58.56 86 CYS A CA 1
ATOM 693 C C . CYS A 1 86 ? -0.847 14.654 -17.765 1.00 58.56 86 CYS A C 1
ATOM 695 O O . CYS A 1 86 ? -1.730 14.884 -18.586 1.00 58.56 86 CYS A O 1
ATOM 697 N N . ASP A 1 87 ? -0.005 15.591 -17.320 1.00 56.59 87 ASP A N 1
ATOM 698 C CA . ASP A 1 87 ? -0.080 17.018 -17.665 1.00 56.59 87 ASP A CA 1
ATOM 699 C C . ASP A 1 87 ? 0.749 17.414 -18.906 1.00 56.59 87 ASP A C 1
ATOM 701 O O . ASP A 1 87 ? 0.939 18.603 -19.153 1.00 56.59 87 ASP A O 1
ATOM 705 N N . ASP A 1 88 ? 1.246 16.456 -19.699 1.00 49.25 88 ASP A N 1
ATOM 706 C CA . ASP A 1 88 ? 1.979 16.743 -20.942 1.00 49.25 88 ASP A CA 1
ATOM 707 C C . ASP A 1 88 ? 1.015 16.659 -22.148 1.00 49.25 88 ASP A C 1
ATOM 709 O O . ASP A 1 88 ? 0.649 15.552 -22.566 1.00 49.25 88 ASP A O 1
ATOM 713 N N . PRO A 1 89 ? 0.532 17.790 -22.705 1.00 59.25 89 PRO A N 1
ATOM 714 C CA . PRO A 1 89 ? -0.257 17.766 -23.925 1.00 59.25 89 PRO A CA 1
ATOM 715 C C . PRO A 1 89 ? 0.681 17.470 -25.099 1.00 59.25 89 PRO A C 1
ATOM 717 O O . PRO A 1 89 ? 1.653 18.188 -25.327 1.00 59.25 89 PRO A O 1
ATOM 720 N N . THR A 1 90 ? 0.391 16.387 -25.822 1.00 62.53 90 THR A N 1
ATOM 721 C CA . THR A 1 90 ? 1.059 16.054 -27.092 1.00 62.53 90 THR A CA 1
ATOM 722 C C . THR A 1 90 ? 0.791 17.118 -28.152 1.00 62.53 90 THR A C 1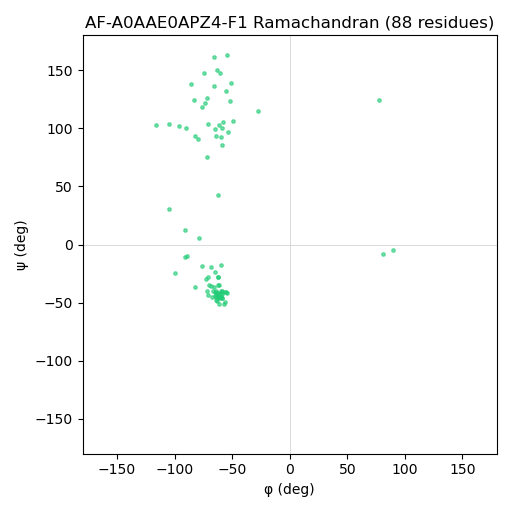
ATOM 724 O O . THR A 1 90 ? -0.353 17.629 -28.189 1.00 62.53 90 THR A O 1
#